Protein AF-A0A2E9QLW9-F1 (afdb_monomer)

pLDDT: mean 78.69, std 10.86, range [48.72, 92.69]

Sequence (95 aa):
MSQAIALQCESDAIYLNVRPLETIIEELDTNSVPYVKIPPAEQKMGSWEIVLVFQNKEALEKYEKGELKAPWNAVEKEPAKKINPLKASKRAAGR

Structure (mmCIF, N/CA/C/O backbone):
data_AF-A0A2E9QLW9-F1
#
_entry.id   AF-A0A2E9QLW9-F1
#
loop_
_atom_site.group_PDB
_atom_site.id
_atom_site.type_symbol
_atom_site.label_atom_id
_atom_site.label_alt_id
_atom_site.label_comp_id
_atom_site.label_asym_id
_atom_site.label_entity_id
_atom_site.label_seq_id
_atom_site.pdbx_PDB_ins_code
_atom_site.Cartn_x
_atom_site.Cartn_y
_atom_site.Cartn_z
_atom_site.occupancy
_atom_site.B_iso_or_equiv
_atom_site.auth_seq_id
_atom_site.auth_comp_id
_atom_site.auth_asym_id
_atom_site.auth_atom_id
_atom_site.pdbx_PDB_model_num
ATOM 1 N N . MET A 1 1 ? -8.294 -7.516 -16.886 1.00 62.91 1 MET A N 1
ATOM 2 C CA . MET A 1 1 ? -8.472 -7.705 -15.433 1.00 62.91 1 MET A CA 1
ATOM 3 C C . MET A 1 1 ? -7.290 -7.051 -14.755 1.00 62.91 1 MET A C 1
ATOM 5 O O . MET A 1 1 ? -6.172 -7.496 -14.992 1.00 62.91 1 MET A O 1
ATOM 9 N N . SER A 1 2 ? -7.518 -5.951 -14.039 1.00 81.00 2 SER A N 1
ATOM 10 C CA . SER A 1 2 ? -6.444 -5.248 -13.339 1.00 81.00 2 SER A CA 1
ATOM 11 C C . SER A 1 2 ? -6.127 -5.964 -12.028 1.00 81.00 2 SER A C 1
ATOM 13 O O . SER A 1 2 ? -7.037 -6.330 -11.280 1.00 81.00 2 SER A O 1
ATOM 15 N N . GLN A 1 3 ? -4.844 -6.228 -11.795 1.00 87.50 3 GLN A N 1
ATOM 16 C CA . GLN A 1 3 ? -4.354 -6.808 -10.551 1.00 87.50 3 GLN A CA 1
ATOM 17 C C . GLN A 1 3 ? -3.878 -5.685 -9.641 1.00 87.50 3 GLN A C 1
ATOM 19 O O . GLN A 1 3 ? -3.185 -4.778 -10.103 1.00 87.50 3 GLN A O 1
ATOM 24 N N . ALA A 1 4 ? -4.213 -5.776 -8.360 1.00 86.62 4 ALA A N 1
ATOM 25 C CA . ALA A 1 4 ? -3.821 -4.806 -7.361 1.00 86.62 4 ALA A CA 1
ATOM 26 C C . ALA A 1 4 ? -3.178 -5.462 -6.136 1.00 86.62 4 ALA A C 1
ATOM 28 O O . ALA A 1 4 ? -3.387 -6.646 -5.859 1.00 86.62 4 ALA A O 1
ATOM 29 N N . ILE A 1 5 ? -2.386 -4.675 -5.413 1.00 87.75 5 ILE A N 1
ATOM 30 C CA . ILE A 1 5 ? -1.787 -5.028 -4.123 1.00 87.75 5 ILE A CA 1
ATOM 31 C C . ILE A 1 5 ? -2.271 -4.011 -3.097 1.00 87.75 5 ILE A C 1
ATOM 33 O O . ILE A 1 5 ? -2.230 -2.807 -3.361 1.00 87.75 5 ILE A O 1
ATOM 37 N N . ALA A 1 6 ? -2.690 -4.486 -1.923 1.00 86.12 6 ALA A N 1
ATOM 38 C CA . ALA A 1 6 ? -2.996 -3.608 -0.804 1.00 86.12 6 ALA A CA 1
ATOM 39 C C . ALA A 1 6 ? -1.793 -3.534 0.142 1.00 86.12 6 ALA A C 1
ATOM 41 O O . ALA A 1 6 ? -1.326 -4.558 0.647 1.00 86.12 6 ALA A O 1
ATOM 42 N N . LEU A 1 7 ? -1.292 -2.328 0.386 1.00 86.56 7 LEU A N 1
ATOM 43 C CA . LEU A 1 7 ? -0.148 -2.062 1.253 1.00 86.56 7 LEU A CA 1
ATOM 44 C C . LEU A 1 7 ? -0.594 -1.225 2.441 1.00 86.56 7 LEU A C 1
ATOM 46 O O . LEU A 1 7 ? -1.285 -0.222 2.277 1.00 86.56 7 LEU A O 1
ATOM 50 N N . GLN A 1 8 ? -0.170 -1.612 3.635 1.00 85.75 8 GLN A N 1
ATOM 51 C CA . GLN A 1 8 ? -0.389 -0.809 4.821 1.00 85.75 8 GLN A CA 1
ATOM 52 C C . GLN A 1 8 ? 0.612 0.349 4.853 1.00 85.75 8 GLN A C 1
ATOM 54 O O . GLN A 1 8 ? 1.820 0.134 4.768 1.00 85.75 8 GLN A O 1
ATOM 59 N N . CYS A 1 9 ? 0.114 1.579 4.995 1.00 82.00 9 CYS A N 1
ATOM 60 C CA . CYS A 1 9 ? 0.956 2.774 4.900 1.00 82.00 9 CYS A CA 1
ATOM 61 C C . CYS A 1 9 ? 1.912 2.964 6.092 1.00 82.00 9 CYS A C 1
ATOM 63 O O . CYS A 1 9 ? 2.926 3.635 5.954 1.00 82.00 9 CYS A O 1
ATOM 65 N N . GLU A 1 10 ? 1.581 2.436 7.272 1.00 80.00 10 GLU A N 1
ATOM 66 C CA . GLU A 1 10 ? 2.334 2.709 8.511 1.00 80.00 10 GLU A CA 1
ATOM 67 C C . GLU A 1 10 ? 3.446 1.694 8.783 1.00 80.00 10 GLU A C 1
ATOM 69 O O . GLU A 1 10 ? 4.430 2.008 9.447 1.00 80.00 10 GLU A O 1
ATOM 74 N N . SER A 1 11 ? 3.246 0.453 8.345 1.00 74.19 11 SER A N 1
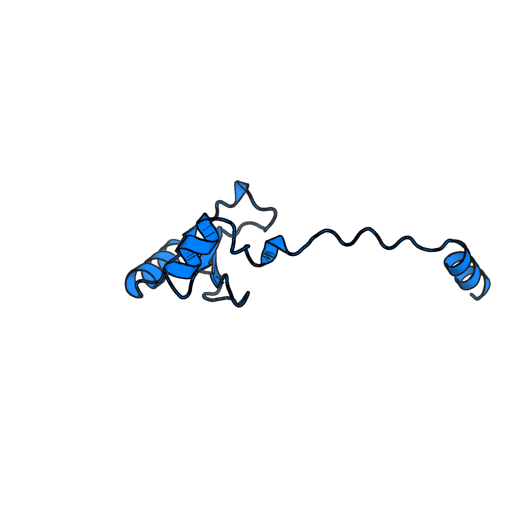ATOM 75 C CA . SER A 1 11 ? 4.103 -0.691 8.666 1.00 74.19 11 SER A CA 1
ATOM 76 C C . SER A 1 11 ? 4.880 -1.202 7.457 1.00 74.19 11 SER A C 1
ATOM 78 O O . SER A 1 11 ? 5.592 -2.198 7.576 1.00 74.19 11 SER A O 1
ATOM 80 N N . ASP A 1 12 ? 4.697 -0.571 6.292 1.00 71.44 12 ASP A N 1
ATOM 81 C CA . ASP A 1 12 ? 5.189 -1.015 4.983 1.00 71.44 12 ASP A CA 1
ATOM 82 C C . ASP A 1 12 ? 4.843 -2.486 4.669 1.00 71.44 12 ASP A C 1
ATOM 84 O O . ASP A 1 12 ? 5.436 -3.120 3.792 1.00 71.44 12 ASP A O 1
ATOM 88 N N . ALA A 1 13 ? 3.872 -3.050 5.393 1.00 79.25 13 ALA A N 1
ATOM 89 C CA . ALA A 1 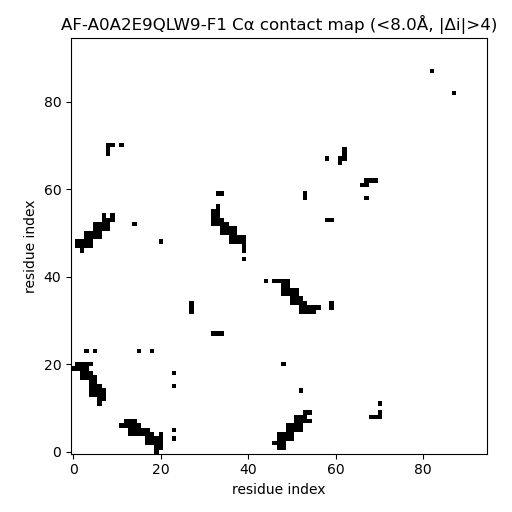13 ? 3.489 -4.442 5.295 1.00 79.25 13 ALA A CA 1
ATOM 90 C C . ALA A 1 13 ? 2.477 -4.641 4.168 1.00 79.25 13 ALA A C 1
ATOM 92 O O . ALA A 1 13 ? 1.594 -3.815 3.924 1.00 79.25 13 ALA A O 1
ATOM 93 N N . ILE A 1 14 ? 2.573 -5.789 3.503 1.00 81.50 14 ILE A N 1
ATOM 94 C CA . ILE A 1 14 ? 1.552 -6.214 2.550 1.00 81.50 14 ILE A CA 1
ATOM 95 C C . ILE A 1 14 ? 0.302 -6.586 3.347 1.00 81.50 14 ILE A C 1
ATOM 97 O O . ILE A 1 14 ? 0.327 -7.530 4.135 1.00 81.50 14 ILE A O 1
ATOM 101 N N . TYR A 1 15 ? -0.778 -5.836 3.138 1.00 81.62 15 TYR A N 1
ATOM 102 C CA . TYR A 1 15 ? -2.070 -6.081 3.772 1.00 81.62 15 TYR A CA 1
ATOM 103 C C . TYR A 1 15 ? -2.839 -7.171 3.016 1.00 81.62 15 TYR A C 1
ATOM 105 O O . TYR A 1 15 ? -3.291 -8.147 3.610 1.00 81.62 15 TYR A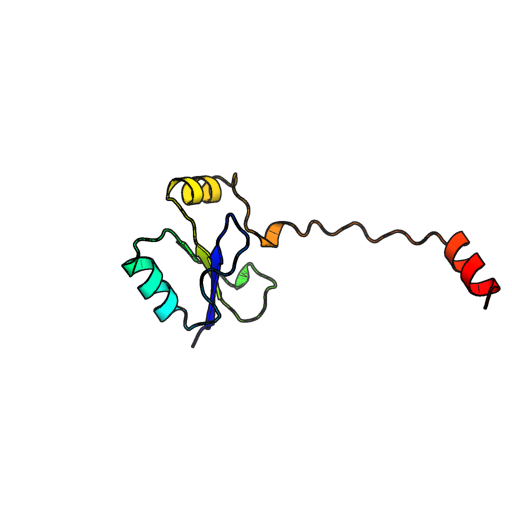 O 1
ATOM 113 N N . LEU A 1 16 ? -2.910 -7.056 1.685 1.00 83.88 16 LEU A N 1
ATOM 114 C CA . LEU A 1 16 ? -3.448 -8.090 0.799 1.00 83.88 16 LEU A CA 1
ATOM 115 C C . LEU A 1 16 ? -2.487 -8.338 -0.361 1.00 83.88 16 LEU A C 1
ATOM 117 O O . LEU A 1 16 ? -1.997 -7.406 -1.002 1.00 83.88 16 LEU A O 1
ATOM 121 N N . ASN A 1 17 ? -2.257 -9.623 -0.639 1.00 86.81 17 ASN A N 1
ATOM 122 C CA . ASN A 1 17 ? -1.480 -10.076 -1.791 1.00 86.81 17 ASN A CA 1
ATOM 123 C C . ASN A 1 17 ? -2.137 -9.674 -3.120 1.00 86.81 17 ASN A C 1
ATOM 125 O O . ASN A 1 17 ? -3.296 -9.270 -3.160 1.00 86.81 17 ASN A O 1
ATOM 129 N N . VAL A 1 18 ? -1.390 -9.865 -4.212 1.00 87.12 18 VAL A N 1
ATOM 130 C CA . VAL A 1 18 ? -1.845 -9.616 -5.586 1.00 87.12 18 VAL A CA 1
ATOM 131 C C . VAL A 1 18 ? -3.183 -10.319 -5.846 1.00 87.12 18 VAL A C 1
ATOM 133 O O . VAL A 1 18 ? -3.249 -11.550 -5.894 1.00 87.12 18 VAL A O 1
ATOM 136 N N . ARG A 1 19 ? -4.248 -9.536 -6.020 1.00 88.25 19 ARG A N 1
ATOM 137 C CA . ARG A 1 19 ? -5.619 -9.997 -6.291 1.00 88.25 19 ARG A CA 1
ATOM 138 C C . ARG A 1 19 ? -6.302 -9.061 -7.296 1.00 88.25 19 ARG A C 1
ATOM 140 O O . ARG A 1 19 ? -5.770 -7.989 -7.584 1.00 88.25 19 ARG A O 1
ATOM 147 N N . PRO A 1 20 ? -7.453 -9.441 -7.876 1.00 90.25 20 PRO A N 1
ATOM 148 C CA . PRO A 1 20 ? -8.261 -8.507 -8.650 1.00 90.25 20 PRO A CA 1
ATOM 149 C C . PRO A 1 20 ? -8.649 -7.290 -7.804 1.00 90.25 20 PRO A C 1
ATOM 151 O O . PRO A 1 20 ? -8.993 -7.428 -6.630 1.00 90.25 20 PRO A O 1
ATOM 154 N N . LEU A 1 21 ? -8.601 -6.106 -8.414 1.00 88.50 21 LEU A N 1
ATOM 155 C CA . LEU A 1 21 ? -8.916 -4.840 -7.747 1.00 88.50 21 LEU A CA 1
ATOM 156 C C . LEU A 1 21 ? -10.305 -4.847 -7.091 1.00 88.50 21 LEU A C 1
ATOM 158 O O . LEU A 1 21 ? -10.454 -4.395 -5.961 1.00 88.50 21 LEU A O 1
ATOM 162 N N . GLU A 1 22 ? -11.302 -5.375 -7.799 1.00 90.69 22 GLU A N 1
ATOM 163 C CA . GLU A 1 22 ? -12.695 -5.443 -7.345 1.00 90.69 22 GLU A CA 1
ATOM 164 C C . GLU A 1 22 ? -12.807 -6.200 -6.017 1.00 90.69 22 GLU A C 1
ATOM 166 O O . GLU A 1 22 ? -13.349 -5.674 -5.052 1.00 90.69 22 GLU A O 1
ATOM 171 N N . THR A 1 23 ? -12.166 -7.368 -5.923 1.00 90.69 23 THR A N 1
ATOM 172 C CA . THR A 1 23 ? -12.155 -8.189 -4.705 1.00 90.69 23 THR A CA 1
ATOM 173 C C . THR A 1 23 ? -11.492 -7.472 -3.528 1.00 90.69 23 THR A C 1
ATOM 175 O O . THR A 1 23 ? -11.966 -7.560 -2.401 1.00 90.69 23 THR A O 1
ATOM 178 N N . ILE A 1 24 ? -10.403 -6.737 -3.776 1.00 89.56 24 ILE A N 1
ATOM 179 C CA . ILE A 1 24 ? -9.720 -5.967 -2.725 1.00 89.56 24 ILE A CA 1
ATOM 180 C C . ILE A 1 24 ? -10.628 -4.854 -2.194 1.00 89.56 24 ILE A C 1
ATOM 182 O O . ILE A 1 24 ? -10.700 -4.648 -0.986 1.00 89.56 24 ILE A O 1
ATOM 186 N N . ILE A 1 25 ? -11.323 -4.142 -3.080 1.00 90.50 25 ILE A N 1
ATOM 187 C CA . ILE A 1 25 ? -12.219 -3.046 -2.695 1.00 90.50 25 ILE A CA 1
ATOM 188 C C . ILE A 1 25 ? -13.387 -3.574 -1.866 1.00 90.50 25 ILE A C 1
ATOM 190 O O . ILE A 1 25 ? -13.667 -3.027 -0.805 1.00 90.50 25 ILE A O 1
ATOM 194 N N . GLU A 1 26 ? -14.011 -4.666 -2.303 1.00 91.88 26 GLU A N 1
ATOM 195 C CA . GLU A 1 26 ? -15.118 -5.295 -1.581 1.00 91.88 26 GLU A CA 1
ATOM 196 C C . GLU A 1 26 ? -14.713 -5.721 -0.163 1.00 91.88 26 GLU A C 1
ATOM 198 O O . GLU A 1 26 ? -15.452 -5.480 0.794 1.00 91.88 26 GLU A O 1
ATOM 203 N N . GLU A 1 27 ? -13.525 -6.312 0.002 1.00 88.81 27 GLU A N 1
ATOM 204 C CA . GLU A 1 27 ? -12.994 -6.690 1.317 1.00 88.81 27 GLU A CA 1
ATOM 205 C C . GLU A 1 27 ? -12.739 -5.461 2.207 1.00 88.81 27 GLU A C 1
ATOM 207 O O . GLU A 1 27 ? -13.038 -5.490 3.404 1.00 88.81 27 GLU A O 1
ATOM 212 N N . LEU A 1 28 ? -12.210 -4.371 1.649 1.00 89.75 28 LEU A N 1
ATOM 213 C CA . LEU A 1 28 ? -11.933 -3.144 2.402 1.00 89.75 28 LEU A CA 1
ATOM 214 C C . LEU A 1 28 ? -13.219 -2.417 2.809 1.00 89.75 28 LEU A C 1
ATOM 216 O O . LEU A 1 28 ? -13.337 -1.993 3.961 1.00 89.75 28 LEU A O 1
ATOM 220 N N . ASP A 1 29 ? -14.199 -2.341 1.909 1.00 90.25 29 ASP A N 1
ATOM 221 C CA . ASP A 1 29 ? -15.511 -1.748 2.173 1.00 90.25 29 ASP A CA 1
ATOM 222 C C . ASP A 1 29 ? -16.274 -2.563 3.231 1.00 90.25 29 ASP A C 1
ATOM 224 O O . ASP A 1 29 ? -16.815 -1.996 4.184 1.00 90.25 29 ASP A O 1
ATOM 228 N N . THR A 1 30 ? -16.243 -3.900 3.134 1.00 92.69 30 THR A N 1
ATOM 229 C CA . THR A 1 30 ? -16.874 -4.808 4.113 1.00 92.69 30 THR A CA 1
ATOM 230 C C . THR A 1 30 ? -16.290 -4.622 5.511 1.00 92.69 30 THR A C 1
ATOM 232 O O . THR A 1 30 ? -17.022 -4.603 6.500 1.00 92.69 30 THR A O 1
ATOM 235 N N . ASN A 1 31 ? -14.972 -4.441 5.605 1.00 88.88 31 ASN A N 1
ATOM 236 C CA . ASN A 1 31 ? -14.280 -4.245 6.876 1.00 88.88 31 ASN A CA 1
ATOM 237 C C . ASN A 1 31 ? -14.263 -2.775 7.340 1.00 88.88 31 ASN A C 1
ATOM 239 O O . ASN A 1 31 ? -13.702 -2.481 8.394 1.00 88.88 31 ASN A O 1
ATOM 243 N N . SER A 1 32 ? -14.879 -1.852 6.586 1.00 88.94 32 SER A N 1
ATOM 244 C CA . SER A 1 32 ? -14.868 -0.403 6.856 1.00 88.94 32 SER A CA 1
ATOM 245 C C . SER A 1 32 ? -13.458 0.173 7.036 1.00 88.94 32 SER A C 1
ATOM 247 O O . SER A 1 32 ? -13.233 1.077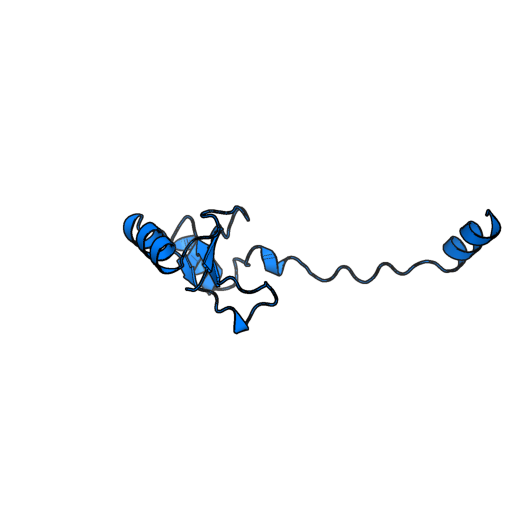 7.848 1.00 88.94 32 SER A O 1
ATOM 249 N N . VAL A 1 33 ? -12.495 -0.360 6.284 1.00 88.44 33 VAL A N 1
ATOM 250 C CA . VAL A 1 33 ? -11.089 0.023 6.383 1.00 88.44 33 VAL A CA 1
ATOM 251 C C . VAL A 1 33 ? -10.826 1.216 5.461 1.00 88.44 33 VAL A C 1
ATOM 253 O O . VAL A 1 33 ? -11.142 1.146 4.274 1.00 88.44 33 VAL A O 1
ATOM 256 N N . PRO A 1 34 ? -10.239 2.316 5.959 1.00 89.62 34 PRO A N 1
ATOM 257 C CA . PRO A 1 34 ? -9.900 3.457 5.122 1.00 89.62 34 PRO A CA 1
ATOM 258 C C . PRO A 1 34 ? -8.780 3.102 4.139 1.00 89.62 34 PRO A C 1
ATOM 260 O O . PRO A 1 34 ? -7.729 2.586 4.532 1.00 89.62 34 PRO A O 1
ATOM 263 N N . TYR A 1 35 ? -8.991 3.420 2.862 1.00 89.88 35 TYR A N 1
ATOM 264 C CA . TYR A 1 35 ? -8.014 3.176 1.809 1.00 89.88 35 TYR A CA 1
ATOM 265 C C . TYR A 1 35 ? -7.958 4.305 0.778 1.00 89.88 35 TYR A C 1
ATOM 267 O O . TYR A 1 35 ? -8.914 5.056 0.593 1.00 89.88 35 TYR A O 1
ATOM 275 N N . VAL A 1 36 ? -6.829 4.399 0.077 1.00 88.88 36 VAL A N 1
ATOM 276 C CA . VAL A 1 36 ? -6.605 5.324 -1.040 1.00 88.88 36 VAL A CA 1
ATOM 277 C C . VAL A 1 36 ? -6.089 4.536 -2.238 1.00 88.88 36 VAL A C 1
ATOM 279 O O . VAL A 1 36 ? -5.138 3.763 -2.127 1.00 88.88 36 VAL A O 1
ATOM 282 N N . LYS A 1 37 ? -6.711 4.737 -3.402 1.00 87.00 37 LYS A N 1
ATOM 283 C CA . LYS A 1 37 ? -6.236 4.170 -4.670 1.00 87.00 37 LYS A CA 1
ATOM 284 C C . LYS A 1 37 ? -5.195 5.095 -5.271 1.00 87.00 37 LYS A C 1
ATOM 286 O O . LYS A 1 37 ? -5.452 6.289 -5.409 1.00 87.00 37 LYS A O 1
ATOM 291 N N . ILE A 1 38 ? -4.054 4.544 -5.664 1.00 82.19 38 ILE A N 1
ATOM 292 C CA . ILE A 1 38 ? -3.020 5.324 -6.334 1.00 82.19 38 ILE A CA 1
ATOM 293 C C . ILE A 1 38 ? -3.011 4.962 -7.816 1.00 82.19 38 ILE A C 1
ATOM 295 O O . ILE A 1 38 ? -2.868 3.781 -8.150 1.00 82.19 38 ILE A O 1
ATOM 299 N N . PRO A 1 39 ? -3.163 5.947 -8.716 1.00 71.25 39 PRO A N 1
ATOM 300 C CA . PRO A 1 39 ? -3.138 5.681 -10.140 1.00 71.25 39 PRO A CA 1
ATOM 301 C C . PRO A 1 39 ? -1.744 5.194 -10.579 1.00 71.25 39 PRO A C 1
ATOM 303 O O . PRO A 1 39 ? -0.726 5.785 -10.208 1.00 71.25 39 PRO A O 1
ATOM 306 N N . PRO A 1 40 ? -1.668 4.160 -11.437 1.00 67.88 40 PRO A N 1
ATOM 307 C CA . PRO A 1 40 ? -0.396 3.590 -11.888 1.00 67.88 40 PRO A CA 1
ATOM 308 C C . PRO A 1 40 ? 0.420 4.566 -12.749 1.00 67.88 40 PRO A C 1
ATOM 310 O O . PRO A 1 40 ? 1.635 4.432 -12.851 1.00 67.88 40 PRO A O 1
ATOM 313 N N . ALA A 1 41 ? -0.225 5.579 -13.342 1.00 62.66 41 ALA A N 1
ATOM 314 C CA . ALA A 1 41 ? 0.429 6.604 -14.159 1.00 62.66 41 ALA A CA 1
ATOM 315 C C . ALA A 1 41 ? 1.447 7.455 -13.376 1.00 62.66 41 ALA A C 1
ATOM 317 O O . ALA A 1 41 ? 2.382 7.995 -13.964 1.00 62.66 41 ALA A O 1
ATOM 318 N N . GLU A 1 42 ? 1.287 7.555 -12.056 1.00 63.16 42 GLU A N 1
ATOM 319 C CA . GLU A 1 42 ? 2.200 8.293 -11.180 1.00 63.16 42 GLU A CA 1
ATOM 320 C C . GLU A 1 42 ? 3.392 7.437 -10.724 1.00 63.16 42 GLU A C 1
ATOM 322 O O . GLU A 1 42 ? 4.333 7.945 -10.111 1.00 63.16 42 GLU A O 1
ATOM 327 N N . GLN A 1 43 ? 3.398 6.138 -11.043 1.00 62.59 43 GLN A N 1
ATOM 328 C CA . GLN A 1 43 ? 4.343 5.180 -10.487 1.00 62.59 43 GLN A CA 1
ATOM 329 C C . GLN A 1 43 ? 5.244 4.533 -11.546 1.00 62.59 43 GLN A C 1
ATOM 331 O O . GLN A 1 43 ? 4.840 4.193 -12.652 1.00 62.59 43 GLN A O 1
ATOM 336 N N . LYS A 1 44 ? 6.501 4.278 -11.162 1.00 60.03 44 LYS A N 1
ATOM 337 C CA . LYS A 1 44 ? 7.443 3.410 -11.898 1.00 60.03 44 LYS A CA 1
ATOM 338 C C . LYS A 1 44 ? 7.389 1.955 -11.407 1.00 60.03 44 LYS A C 1
ATOM 340 O O . LYS A 1 44 ? 8.390 1.246 -11.487 1.00 60.03 44 LYS A O 1
ATOM 345 N N . MET A 1 45 ? 6.266 1.523 -10.836 1.00 59.19 45 MET A N 1
ATOM 346 C CA . MET A 1 45 ? 6.109 0.201 -10.227 1.00 59.19 45 MET A CA 1
ATOM 347 C C . MET A 1 45 ? 5.183 -0.679 -11.069 1.00 59.19 45 MET A C 1
ATOM 349 O O . MET A 1 45 ? 4.013 -0.838 -10.766 1.00 59.19 45 MET A O 1
ATOM 353 N N . GLY A 1 46 ? 5.743 -1.288 -12.117 1.00 61.69 46 GLY A N 1
ATOM 354 C CA . GLY A 1 46 ? 5.130 -2.424 -12.816 1.00 61.69 46 GLY A CA 1
ATOM 355 C C . GLY A 1 46 ? 3.705 -2.206 -13.347 1.00 61.69 46 GLY A C 1
ATOM 356 O O . GLY A 1 46 ? 3.268 -1.088 -13.585 1.00 61.69 46 GLY A O 1
ATOM 357 N N . SER A 1 47 ? 3.002 -3.310 -13.601 1.00 72.56 47 SER A N 1
ATOM 358 C CA . SER A 1 47 ? 1.649 -3.334 -14.180 1.00 72.56 47 SER A CA 1
ATOM 359 C C . SER A 1 47 ? 0.533 -3.460 -13.136 1.00 72.56 47 SER A C 1
ATOM 361 O O . SER A 1 47 ? -0.599 -3.765 -13.504 1.00 72.56 47 SER A O 1
ATOM 363 N N . TRP A 1 48 ? 0.857 -3.340 -11.847 1.00 79.62 48 TRP A N 1
ATOM 364 C CA . TRP A 1 48 ? -0.083 -3.566 -10.750 1.00 79.62 48 TRP A CA 1
ATOM 365 C C . TRP A 1 48 ? -0.594 -2.245 -10.189 1.00 79.62 48 TRP A C 1
ATOM 367 O O . TRP A 1 48 ? 0.168 -1.295 -10.030 1.00 79.62 48 TRP A O 1
ATOM 377 N N . GLU A 1 49 ? -1.879 -2.200 -9.858 1.00 84.12 49 GLU A N 1
ATOM 378 C CA . GLU A 1 49 ? -2.465 -1.078 -9.130 1.00 84.12 49 GLU A CA 1
ATOM 379 C C . GLU A 1 49 ? -2.140 -1.189 -7.634 1.00 84.12 49 GLU A C 1
ATOM 381 O O . GLU A 1 49 ? -2.093 -2.282 -7.067 1.00 84.12 49 GLU A O 1
ATOM 386 N N . ILE A 1 50 ? -1.897 -0.057 -6.974 1.00 85.00 50 ILE A N 1
ATOM 387 C CA . ILE A 1 50 ? -1.586 -0.036 -5.543 1.00 85.00 50 ILE A CA 1
ATOM 388 C C . ILE A 1 50 ? -2.744 0.601 -4.787 1.00 85.00 50 ILE A C 1
ATOM 390 O O . ILE A 1 50 ? -3.189 1.709 -5.099 1.00 85.00 50 ILE A O 1
ATOM 394 N N . VAL A 1 51 ? -3.198 -0.103 -3.757 1.00 88.19 51 VAL A N 1
ATOM 395 C CA . VAL A 1 51 ? -4.178 0.384 -2.793 1.00 88.19 51 VAL A CA 1
ATOM 396 C C . VAL A 1 51 ? -3.461 0.591 -1.464 1.00 88.19 51 VAL A C 1
ATOM 398 O O . VAL A 1 51 ? -2.920 -0.353 -0.892 1.00 88.19 51 VAL A O 1
ATOM 401 N N . LEU A 1 52 ? -3.422 1.826 -0.972 1.00 88.38 52 LEU A N 1
ATOM 402 C CA . LEU A 1 52 ? -2.930 2.115 0.372 1.00 88.38 52 LEU A CA 1
ATOM 403 C C . LEU A 1 52 ? -4.033 1.895 1.383 1.00 88.38 52 LEU A C 1
ATOM 405 O O . LEU A 1 52 ? -5.129 2.416 1.219 1.00 88.38 52 LEU A O 1
ATOM 409 N N . VAL A 1 53 ? -3.704 1.172 2.438 1.00 90.00 53 VAL A N 1
ATOM 410 C CA . VAL A 1 53 ? -4.581 0.859 3.555 1.00 90.00 53 VAL A CA 1
ATOM 411 C C . VAL A 1 53 ? -4.057 1.560 4.803 1.00 90.00 53 VAL A C 1
ATOM 413 O O . VAL A 1 53 ? -2.851 1.563 5.073 1.00 90.00 53 VAL A O 1
ATOM 416 N N . PHE A 1 54 ? -4.970 2.143 5.573 1.00 88.44 54 PHE A N 1
ATOM 417 C CA . PHE A 1 54 ? -4.669 2.862 6.807 1.00 88.44 54 PHE A CA 1
ATOM 418 C C . PHE A 1 54 ? -5.338 2.156 7.989 1.00 88.44 54 PHE A C 1
ATOM 420 O O . PHE A 1 54 ? -6.444 1.636 7.845 1.00 88.44 54 PHE A O 1
ATOM 427 N N . GLN A 1 55 ? -4.700 2.137 9.167 1.00 84.69 55 GLN A N 1
ATOM 428 C CA . GLN A 1 55 ? -5.345 1.569 10.360 1.00 84.69 55 GLN A CA 1
ATOM 429 C C . GLN A 1 55 ? -6.565 2.388 10.770 1.00 84.69 55 GLN A C 1
ATOM 431 O O . GLN A 1 55 ? -7.600 1.830 11.118 1.00 84.69 55 GLN A O 1
ATOM 436 N N . ASN A 1 56 ? -6.434 3.715 10.718 1.00 87.62 56 ASN A N 1
ATOM 437 C CA . ASN A 1 56 ? -7.417 4.648 11.251 1.00 87.62 56 ASN A CA 1
ATOM 438 C C . ASN A 1 56 ? -7.672 5.804 10.279 1.00 87.62 56 ASN A C 1
ATOM 440 O O . ASN A 1 56 ? -6.811 6.170 9.477 1.00 87.62 56 ASN A O 1
ATOM 444 N N . LYS A 1 57 ? -8.834 6.453 10.420 1.00 84.31 57 LYS A N 1
ATOM 445 C CA . LYS A 1 57 ? -9.177 7.668 9.657 1.00 84.31 57 LYS A CA 1
ATOM 446 C C . LYS A 1 57 ? -8.185 8.809 9.897 1.00 84.31 57 LYS A C 1
ATOM 448 O O . LYS A 1 57 ? -7.848 9.528 8.968 1.00 84.31 57 LYS A O 1
ATOM 453 N N . GLU A 1 58 ? -7.642 8.912 11.109 1.00 84.25 58 GLU A N 1
ATOM 454 C CA . GLU A 1 58 ? -6.602 9.896 11.436 1.00 84.25 58 GLU A CA 1
ATOM 455 C C . GLU A 1 58 ? -5.320 9.708 10.610 1.00 84.25 58 GLU A C 1
ATOM 457 O O . GLU A 1 58 ? -4.664 10.683 10.249 1.00 84.25 58 GLU A O 1
ATOM 462 N N . ALA A 1 59 ? -4.947 8.461 10.301 1.00 83.19 59 ALA A N 1
ATOM 463 C CA . ALA A 1 59 ? -3.770 8.172 9.485 1.00 83.19 59 ALA A CA 1
ATOM 464 C C . ALA A 1 59 ? -4.005 8.545 8.015 1.00 83.19 59 ALA A C 1
ATOM 466 O O . ALA A 1 59 ? -3.101 9.068 7.365 1.00 83.19 59 ALA A O 1
ATOM 467 N N . LEU A 1 60 ? -5.235 8.357 7.528 1.00 84.69 60 LEU A N 1
ATOM 468 C CA . LEU A 1 60 ? -5.652 8.829 6.210 1.00 84.69 60 LEU A CA 1
ATOM 469 C C . LEU A 1 60 ? -5.594 10.361 6.126 1.00 84.69 60 LEU A C 1
ATOM 471 O O . LEU A 1 60 ? -5.003 10.895 5.193 1.00 84.69 60 LEU A O 1
ATOM 475 N N . GLU A 1 61 ? -6.094 11.081 7.132 1.00 84.62 61 GLU A N 1
ATOM 476 C CA . GLU A 1 61 ? -6.005 12.549 7.157 1.00 84.62 61 GLU A CA 1
ATOM 477 C C . GLU A 1 61 ? -4.556 13.055 7.182 1.00 84.62 61 GLU A C 1
ATOM 479 O O . GLU A 1 61 ? -4.225 14.045 6.529 1.00 84.62 61 GLU A O 1
ATOM 484 N N . LYS A 1 62 ? -3.669 12.389 7.930 1.00 84.25 62 LYS A N 1
ATOM 485 C CA . LYS A 1 62 ? -2.233 12.717 7.945 1.00 84.25 62 LYS A CA 1
ATOM 486 C C . LYS A 1 62 ? -1.581 12.475 6.588 1.00 84.25 62 LYS A C 1
ATOM 488 O O . LYS A 1 62 ? -0.696 13.232 6.195 1.00 84.25 62 LYS A O 1
ATOM 493 N N . TYR A 1 63 ? -2.016 11.442 5.873 1.00 84.44 63 TYR A N 1
ATOM 494 C CA . TYR A 1 63 ? -1.559 11.166 4.516 1.00 84.44 63 TYR A CA 1
ATOM 495 C C . TYR A 1 63 ? -2.026 12.242 3.530 1.00 84.44 63 TYR A C 1
ATOM 497 O O . TYR A 1 63 ? -1.213 12.770 2.777 1.00 84.44 63 TYR A O 1
ATOM 505 N N . GLU A 1 64 ? -3.293 12.655 3.590 1.00 83.19 64 GLU A N 1
ATOM 506 C CA . GLU A 1 64 ? -3.825 13.740 2.751 1.00 83.19 64 GLU A CA 1
ATOM 507 C C . GLU A 1 64 ? -3.145 15.089 3.024 1.00 83.19 64 GLU A C 1
ATOM 509 O O . GLU A 1 64 ? -2.892 15.861 2.100 1.00 83.19 64 GLU A O 1
ATOM 514 N N . LYS A 1 65 ? -2.787 15.358 4.285 1.00 84.12 65 LYS A N 1
ATOM 515 C CA . LYS A 1 65 ? -2.011 16.544 4.690 1.00 84.12 65 LYS A CA 1
ATOM 516 C C . LYS A 1 65 ? -0.528 16.460 4.303 1.00 84.12 65 LYS A C 1
ATOM 518 O O . LYS A 1 65 ? 0.194 17.442 4.460 1.00 84.12 65 LYS A O 1
ATOM 523 N N . GLY A 1 66 ? -0.063 15.311 3.808 1.00 78.88 66 GLY A N 1
ATOM 524 C CA . GLY A 1 66 ? 1.334 15.072 3.441 1.00 78.88 66 GLY A CA 1
ATOM 525 C C . GLY A 1 66 ? 2.283 14.889 4.632 1.00 78.88 66 GLY A C 1
ATOM 526 O O . GLY A 1 66 ? 3.500 14.885 4.447 1.00 78.88 66 GLY A O 1
ATOM 527 N N . GLU A 1 67 ? 1.749 14.732 5.846 1.00 77.62 67 GLU A N 1
ATOM 528 C CA . GLU A 1 67 ? 2.523 14.424 7.055 1.00 77.62 67 GLU A CA 1
ATOM 529 C C . GLU A 1 67 ? 2.956 12.952 7.076 1.00 77.62 67 GLU A C 1
ATOM 531 O O . GLU A 1 67 ? 4.048 12.628 7.546 1.00 77.62 67 GLU A O 1
ATOM 536 N N . LEU A 1 68 ? 2.119 12.063 6.530 1.00 77.19 68 LEU A N 1
ATOM 537 C CA . LEU A 1 68 ? 2.429 10.650 6.329 1.00 77.19 68 LEU A CA 1
ATOM 538 C C . LEU A 1 68 ? 2.865 10.425 4.876 1.00 77.19 68 LEU A C 1
ATOM 540 O O . LEU A 1 68 ? 2.166 10.816 3.942 1.00 77.19 68 LEU A O 1
ATOM 544 N N . LYS A 1 69 ? 4.019 9.785 4.671 1.00 74.94 69 LYS A N 1
ATOM 545 C CA . LYS A 1 69 ? 4.523 9.447 3.334 1.00 74.94 69 LYS A CA 1
ATOM 546 C C . LYS A 1 69 ? 4.245 7.985 3.017 1.00 74.94 69 LYS A C 1
ATOM 548 O O . LYS A 1 69 ? 4.318 7.137 3.896 1.00 74.94 69 LYS A O 1
ATOM 553 N N . ALA A 1 70 ? 3.987 7.705 1.742 1.00 72.00 70 ALA A N 1
ATOM 554 C CA . ALA A 1 70 ? 3.875 6.338 1.262 1.00 72.00 70 ALA A CA 1
ATOM 555 C C . ALA A 1 70 ? 5.196 5.555 1.471 1.00 72.00 70 ALA A C 1
AT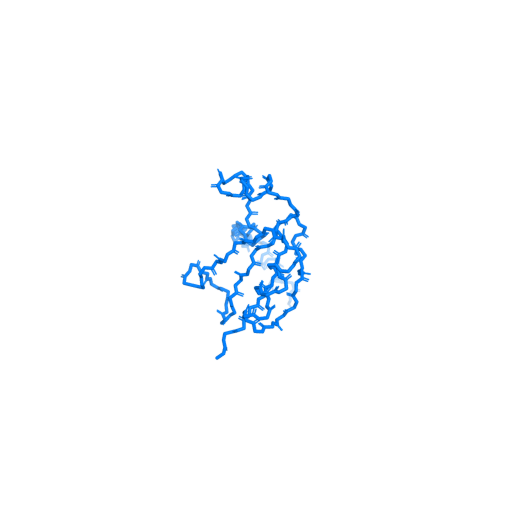OM 557 O O . ALA A 1 70 ? 6.268 6.144 1.279 1.00 72.00 70 ALA A O 1
ATOM 558 N N . PRO A 1 71 ? 5.125 4.238 1.754 1.00 68.25 71 PRO A N 1
ATOM 559 C CA . PRO A 1 71 ? 6.271 3.357 2.025 1.00 68.25 71 PRO A CA 1
ATOM 560 C C . PRO A 1 71 ? 7.437 3.505 1.038 1.00 68.25 71 PRO A C 1
ATOM 562 O O . PRO A 1 71 ? 8.616 3.545 1.382 1.00 68.25 71 PRO A O 1
ATOM 565 N N . TRP A 1 72 ? 7.106 3.617 -0.247 1.00 69.44 72 TRP A N 1
ATOM 566 C CA . TRP A 1 72 ? 8.070 3.589 -1.348 1.00 69.44 72 TRP A CA 1
ATOM 567 C C . TRP A 1 72 ? 8.636 4.965 -1.717 1.00 69.44 72 TRP A C 1
ATOM 569 O O . TRP A 1 72 ? 9.527 5.046 -2.563 1.00 69.44 72 TRP A O 1
ATOM 579 N N . ASN A 1 73 ? 8.173 6.053 -1.089 1.00 62.47 73 ASN A N 1
ATOM 580 C CA . ASN A 1 73 ? 8.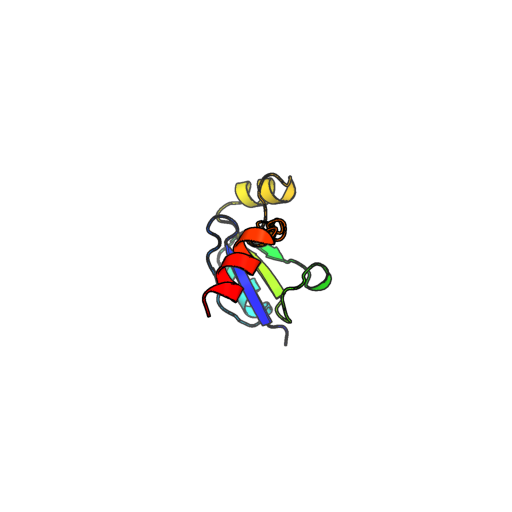775 7.377 -1.285 1.00 62.47 73 ASN A CA 1
ATOM 581 C C . ASN A 1 73 ? 10.152 7.506 -0.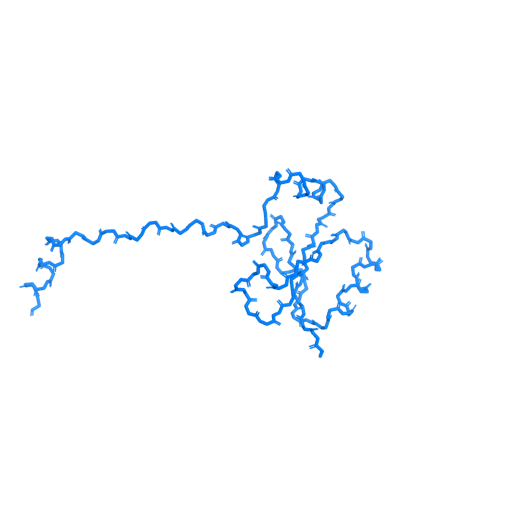605 1.00 62.47 73 ASN A C 1
ATOM 583 O O . ASN A 1 73 ? 10.843 8.500 -0.818 1.00 62.47 73 ASN A O 1
ATOM 587 N N . ALA A 1 74 ? 10.577 6.508 0.179 1.00 48.72 74 ALA A N 1
ATOM 588 C CA . ALA A 1 74 ? 11.815 6.527 0.956 1.00 48.72 74 ALA A CA 1
ATOM 589 C C . ALA A 1 74 ? 13.092 6.142 0.182 1.00 48.72 74 ALA A C 1
ATOM 591 O O . ALA A 1 74 ? 14.146 5.997 0.795 1.00 48.72 74 ALA A O 1
ATOM 592 N N . VAL A 1 75 ? 13.059 6.013 -1.150 1.00 51.44 75 VAL A N 1
ATOM 593 C CA . VAL A 1 75 ? 14.303 5.898 -1.931 1.00 51.44 75 VAL A CA 1
ATOM 594 C C . VAL A 1 75 ? 14.724 7.285 -2.407 1.00 51.44 75 VAL A C 1
ATOM 596 O O . VAL A 1 75 ? 14.709 7.593 -3.602 1.00 51.44 75 VAL A O 1
ATOM 599 N N . GLU A 1 76 ? 15.131 8.145 -1.468 1.00 52.03 76 GLU A N 1
ATOM 600 C CA . GLU A 1 76 ? 16.095 9.185 -1.824 1.00 52.03 76 GLU A CA 1
ATOM 601 C C . GLU A 1 76 ? 17.270 8.450 -2.466 1.00 52.03 76 GLU A C 1
ATOM 603 O O . GLU A 1 76 ? 17.885 7.586 -1.840 1.00 52.03 76 GLU A O 1
ATOM 608 N N . LYS A 1 77 ? 17.518 8.698 -3.759 1.00 54.06 77 LYS A N 1
ATOM 609 C CA . LYS A 1 77 ? 18.656 8.105 -4.462 1.00 54.06 77 LYS A CA 1
ATOM 610 C C . LYS A 1 77 ? 19.891 8.360 -3.610 1.00 54.06 77 LYS A C 1
ATOM 612 O O . LYS A 1 77 ? 20.347 9.503 -3.561 1.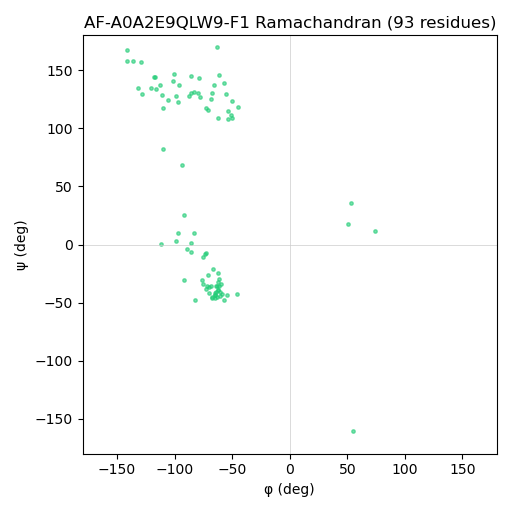00 54.06 77 LYS A O 1
ATOM 617 N N . GLU A 1 78 ? 20.435 7.316 -2.980 1.00 59.88 78 GLU A N 1
ATOM 618 C CA . GLU A 1 78 ? 21.753 7.423 -2.371 1.00 59.88 78 GLU A CA 1
ATOM 619 C C . GLU A 1 78 ? 22.670 8.013 -3.450 1.00 59.88 78 GLU A C 1
ATOM 621 O O . GLU A 1 78 ? 22.719 7.479 -4.571 1.00 59.88 78 GLU A O 1
ATOM 626 N N . PRO A 1 79 ? 23.336 9.151 -3.188 1.00 61.66 79 PRO A N 1
ATOM 627 C CA . PRO A 1 79 ? 24.219 9.736 -4.175 1.00 61.66 79 PRO A CA 1
ATOM 628 C C . PRO A 1 79 ? 25.238 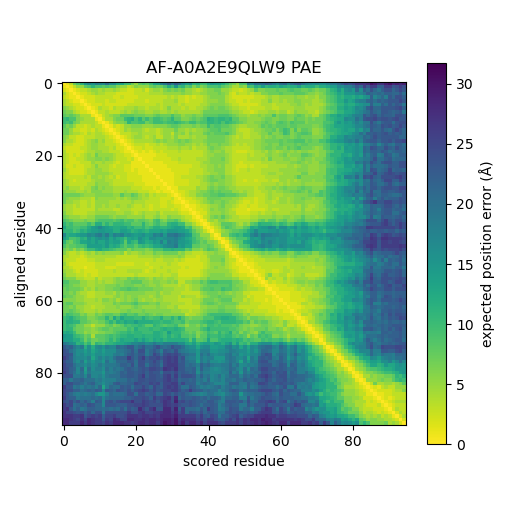8.669 -4.557 1.00 61.66 79 PRO A C 1
ATOM 630 O O . PRO A 1 79 ? 25.825 8.028 -3.681 1.00 61.66 79 PRO A O 1
ATOM 633 N N . ALA A 1 80 ? 25.407 8.448 -5.864 1.00 69.25 80 ALA A N 1
ATOM 634 C CA . ALA A 1 80 ? 26.279 7.404 -6.385 1.00 69.25 80 ALA A CA 1
ATOM 635 C C . ALA A 1 80 ? 27.610 7.422 -5.623 1.00 69.25 80 ALA A C 1
ATOM 637 O O . ALA A 1 80 ? 28.308 8.442 -5.618 1.00 69.25 80 ALA A O 1
ATOM 638 N N . LYS A 1 81 ? 27.933 6.317 -4.932 1.00 73.50 81 LYS A N 1
ATOM 639 C CA . LYS A 1 81 ? 29.159 6.204 -4.133 1.00 73.50 81 LYS A CA 1
ATOM 640 C C . LYS A 1 81 ? 30.342 6.558 -5.030 1.00 73.50 81 LYS A C 1
ATOM 642 O O . LYS A 1 81 ? 30.693 5.795 -5.928 1.00 73.50 81 LYS A O 1
ATOM 647 N N . LYS A 1 82 ? 30.949 7.729 -4.806 1.00 76.50 82 LYS A N 1
ATOM 648 C CA . LYS A 1 82 ? 32.129 8.172 -5.556 1.00 76.50 82 LYS A CA 1
ATOM 649 C C . LYS A 1 82 ? 33.260 7.186 -5.277 1.00 76.50 82 LYS A C 1
ATOM 651 O O . LYS A 1 82 ? 33.790 7.130 -4.167 1.00 76.50 82 LYS A O 1
ATOM 656 N N . ILE A 1 83 ? 33.614 6.379 -6.273 1.00 76.12 83 ILE A N 1
ATOM 657 C CA . ILE A 1 83 ? 34.753 5.468 -6.177 1.00 76.12 83 ILE A CA 1
ATOM 658 C C . ILE A 1 83 ? 36.023 6.321 -6.137 1.00 76.12 83 ILE A C 1
ATOM 660 O O . ILE A 1 83 ? 36.253 7.145 -7.017 1.00 76.12 83 ILE A O 1
ATOM 664 N N . ASN A 1 84 ? 36.856 6.124 -5.113 1.00 83.06 84 ASN A N 1
ATOM 665 C CA . ASN A 1 84 ? 38.162 6.772 -5.048 1.00 83.06 84 ASN A CA 1
ATOM 666 C C . ASN A 1 84 ? 39.111 6.102 -6.071 1.00 83.06 84 ASN A C 1
ATOM 668 O O . ASN A 1 84 ? 39.419 4.913 -5.904 1.00 83.06 84 ASN A O 1
ATOM 672 N N . PRO A 1 85 ? 39.606 6.830 -7.090 1.00 79.44 85 PRO A N 1
ATOM 673 C CA . PRO A 1 85 ? 40.436 6.260 -8.152 1.00 79.44 85 PRO A CA 1
ATOM 674 C C . PRO A 1 85 ? 41.749 5.659 -7.629 1.00 79.44 85 PRO A C 1
ATOM 676 O O . PRO A 1 85 ? 42.216 4.651 -8.155 1.00 79.44 85 PRO A O 1
ATOM 679 N N . LEU A 1 86 ? 42.306 6.188 -6.533 1.00 79.75 86 LEU A N 1
ATOM 680 C CA . LEU A 1 86 ? 43.529 5.660 -5.917 1.00 79.75 86 LEU A CA 1
ATOM 681 C C . LEU A 1 86 ? 43.292 4.295 -5.256 1.00 79.75 86 LEU A C 1
ATOM 683 O O . LEU A 1 86 ? 44.138 3.405 -5.340 1.00 79.75 86 LEU A O 1
ATOM 687 N N . LYS A 1 87 ? 42.117 4.089 -4.638 1.00 79.12 87 LYS A N 1
ATOM 688 C CA . LYS A 1 87 ? 41.731 2.773 -4.096 1.00 79.12 87 LYS A CA 1
ATOM 689 C C . LYS A 1 87 ? 41.474 1.752 -5.206 1.00 79.12 87 LYS A C 1
ATOM 691 O O . LYS A 1 87 ? 41.795 0.582 -5.016 1.00 79.12 87 LYS A O 1
ATOM 696 N N . ALA A 1 88 ? 40.912 2.177 -6.338 1.00 79.38 88 ALA A N 1
ATOM 697 C CA . ALA A 1 88 ? 40.703 1.307 -7.495 1.00 79.38 88 ALA A CA 1
ATOM 698 C C . ALA A 1 88 ? 42.039 0.886 -8.131 1.00 79.38 88 ALA A C 1
ATOM 700 O O . ALA A 1 88 ? 42.268 -0.303 -8.335 1.00 79.38 88 ALA A O 1
ATOM 701 N N . SER A 1 89 ? 42.955 1.839 -8.333 1.00 76.81 89 SER A N 1
ATOM 702 C CA . SER A 1 89 ? 44.295 1.586 -8.878 1.00 76.81 89 SER A CA 1
ATOM 703 C C . SER A 1 89 ? 45.119 0.640 -7.993 1.00 76.81 89 SER A C 1
ATOM 705 O O . SER A 1 89 ? 45.668 -0.346 -8.479 1.00 76.81 89 SER A O 1
ATOM 707 N N . LYS A 1 90 ? 45.103 0.834 -6.664 1.00 79.69 90 LYS A N 1
ATOM 708 C CA . LYS A 1 90 ? 45.796 -0.066 -5.723 1.00 79.69 90 LYS A CA 1
ATOM 709 C C . LYS A 1 90 ? 45.262 -1.506 -5.752 1.00 79.69 90 LYS A C 1
ATOM 711 O O . LYS A 1 90 ? 46.025 -2.437 -5.532 1.00 79.69 90 LYS A O 1
ATOM 716 N N . ARG A 1 91 ? 43.964 -1.703 -6.016 1.00 74.00 91 ARG A N 1
ATOM 717 C CA . ARG A 1 91 ? 43.372 -3.043 -6.188 1.00 74.00 91 ARG A CA 1
ATOM 718 C C . ARG A 1 91 ? 43.702 -3.664 -7.546 1.00 74.00 91 ARG A C 1
ATOM 720 O O . ARG A 1 91 ? 43.794 -4.881 -7.623 1.00 74.00 91 ARG A O 1
ATOM 727 N N . ALA A 1 92 ? 43.870 -2.851 -8.587 1.00 75.50 92 ALA A N 1
ATOM 728 C CA . ALA A 1 92 ? 44.236 -3.318 -9.921 1.00 75.50 92 ALA A CA 1
ATOM 729 C C . ALA A 1 92 ? 45.700 -3.776 -9.994 1.00 75.50 92 ALA A C 1
ATOM 731 O O . ALA A 1 92 ? 45.975 -4.790 -10.614 1.00 75.50 92 ALA A O 1
ATOM 732 N N . ALA A 1 93 ? 46.612 -3.077 -9.312 1.00 72.94 93 ALA A N 1
ATOM 733 C CA . ALA A 1 93 ? 48.034 -3.429 -9.267 1.00 72.94 93 ALA A CA 1
ATOM 734 C C . ALA A 1 93 ? 48.366 -4.632 -8.357 1.00 72.94 93 ALA A C 1
ATOM 736 O O . ALA A 1 93 ? 49.500 -5.095 -8.350 1.00 72.94 93 ALA A O 1
ATOM 737 N N . GLY A 1 94 ? 47.408 -5.090 -7.542 1.00 66.56 94 GLY A N 1
ATOM 738 C CA . GLY A 1 94 ? 47.559 -6.254 -6.661 1.00 66.56 94 GLY A CA 1
ATOM 739 C C . GLY A 1 94 ? 46.968 -7.556 -7.215 1.00 66.56 94 GLY A C 1
ATOM 740 O O . GLY A 1 94 ? 46.942 -8.544 -6.485 1.00 66.56 94 GLY A O 1
ATOM 741 N N . ARG A 1 95 ? 46.443 -7.541 -8.446 1.00 53.41 95 ARG A N 1
ATOM 742 C CA . ARG A 1 95 ? 46.097 -8.733 -9.236 1.00 53.41 95 ARG A CA 1
ATOM 743 C C . ARG A 1 95 ? 47.231 -9.038 -10.200 1.00 53.41 95 ARG A C 1
ATOM 745 O O . ARG A 1 95 ? 47.434 -10.242 -10.449 1.00 53.41 95 ARG A O 1
#

Radius of gyration: 20.02 Å; Cα contacts (8 Å, |Δi|>4): 117; chains: 1; bounding box: 65×27×27 Å

Secondary structure (DSSP, 8-state):
--EEEEEETTT--EEEEEEEHHHHHHHHHHTT--EEEE-GGG--STT-EEEEE-SSHHHHHHHHTTSSPPGGGG----------HHHHHHHHTT-

Mean predicted aligned error: 10.93 Å

Solvent-accessible surface area (backbone atoms only — not comparable to full-atom values): 5787 Å² total; per-residue (Å²): 134,65,39,20,34,32,33,27,46,89,74,66,38,78,70,38,72,83,37,50,45,68,61,54,50,53,53,31,60,74,68,70,47,49,66,46,80,48,67,53,89,85,51,96,60,82,89,45,37,44,32,39,34,34,98,41,69,69,53,47,52,33,36,75,72,62,78,43,66,60,64,79,72,73,68,69,74,72,73,76,80,78,76,56,66,69,64,52,50,57,57,60,78,72,110

Foldseek 3Di:
DAWAWEAEQPPRDGPDDTDPPVVVVVVCVVVVWDKDWDDCVVDPDPRHTYIYTYPDPVQVVCVVVVVGDGPPVPCPPPPPPPDDVVVVVVVVVVD

Nearest PDB structures (foldseek):
  7qfi-assembly1_A  TM=3.615E-01  e=1.398E+00  Lactobacillus acidophilus
  7vkl-assembly1_A  TM=4.896E-01  e=8.587E+00  Mus musculus